Protein AF-B8MPX8-F1 (afdb_monomer_lite)

Structure (mmCIF, N/CA/C/O backbone):
data_AF-B8MPX8-F1
#
_entry.id   AF-B8MPX8-F1
#
loop_
_atom_site.group_PDB
_atom_site.id
_atom_site.type_symbol
_atom_site.label_atom_id
_atom_site.label_alt_id
_atom_site.label_comp_id
_atom_site.label_asym_id
_atom_site.label_entity_id
_atom_site.label_seq_id
_atom_site.pdbx_PDB_ins_code
_atom_site.Cartn_x
_atom_site.Cartn_y
_atom_site.Cartn_z
_atom_site.occupancy
_atom_site.B_iso_or_equiv
_atom_site.auth_seq_id
_atom_site.auth_comp_id
_atom_site.auth_asym_id
_atom_site.auth_atom_id
_atom_site.pdbx_PDB_model_num
ATOM 1 N N . MET A 1 1 ? 31.364 -13.108 2.173 1.00 37.59 1 MET A N 1
ATOM 2 C CA . MET A 1 1 ? 30.091 -12.492 1.742 1.00 37.59 1 MET A CA 1
ATOM 3 C C . MET A 1 1 ? 29.311 -12.121 2.991 1.00 37.59 1 MET A C 1
ATOM 5 O O . MET A 1 1 ? 28.757 -13.005 3.628 1.00 37.59 1 MET A O 1
ATOM 9 N N . ALA A 1 2 ? 29.372 -10.860 3.418 1.00 33.38 2 ALA A N 1
ATOM 10 C CA . ALA A 1 2 ? 28.594 -10.405 4.567 1.00 33.38 2 ALA A CA 1
ATOM 11 C C . ALA A 1 2 ? 27.165 -10.101 4.085 1.00 33.38 2 ALA A C 1
ATOM 13 O O . ALA A 1 2 ? 27.016 -9.340 3.126 1.00 33.38 2 ALA A O 1
ATOM 14 N N . PRO A 1 3 ? 26.120 -10.704 4.673 1.00 42.03 3 PRO A N 1
ATOM 15 C CA . PRO A 1 3 ? 24.756 -10.353 4.317 1.00 42.03 3 PRO A CA 1
ATOM 16 C C . PRO A 1 3 ? 24.503 -8.896 4.722 1.00 42.03 3 PRO A C 1
ATOM 18 O O . PRO A 1 3 ? 24.890 -8.459 5.804 1.00 42.03 3 PRO A O 1
ATOM 21 N N . ASN A 1 4 ? 23.884 -8.131 3.826 1.00 39.09 4 ASN A N 1
ATOM 22 C CA . ASN A 1 4 ? 23.575 -6.722 4.034 1.00 39.09 4 ASN A CA 1
ATOM 23 C C . ASN A 1 4 ? 22.586 -6.575 5.213 1.00 39.09 4 ASN A C 1
ATOM 25 O O . ASN A 1 4 ? 21.397 -6.869 5.080 1.00 39.09 4 ASN A O 1
ATOM 29 N N . ILE A 1 5 ? 23.087 -6.151 6.379 1.00 49.38 5 ILE A N 1
ATOM 30 C CA . ILE A 1 5 ? 22.344 -6.028 7.652 1.00 49.38 5 ILE A CA 1
ATOM 31 C C . ILE A 1 5 ? 21.101 -5.131 7.516 1.00 49.38 5 ILE A C 1
ATOM 33 O O . ILE A 1 5 ? 20.093 -5.367 8.187 1.00 49.38 5 ILE A O 1
ATOM 37 N N . PHE A 1 6 ? 21.120 -4.169 6.589 1.00 48.47 6 PHE A N 1
ATOM 38 C CA . PHE A 1 6 ? 19.979 -3.296 6.296 1.00 48.47 6 PHE A CA 1
ATOM 39 C C . PHE A 1 6 ? 18.751 -4.064 5.773 1.00 48.47 6 PHE A C 1
ATOM 41 O O . PHE A 1 6 ? 17.614 -3.695 6.064 1.00 48.47 6 PHE A O 1
ATOM 48 N N . ILE A 1 7 ? 18.965 -5.174 5.059 1.00 45.69 7 ILE A N 1
ATOM 49 C CA . ILE A 1 7 ? 17.889 -5.999 4.486 1.00 45.69 7 ILE A CA 1
ATOM 50 C C . ILE A 1 7 ? 17.241 -6.878 5.566 1.00 45.69 7 ILE A C 1
ATOM 52 O O . ILE A 1 7 ? 16.024 -7.068 5.565 1.00 45.69 7 ILE A O 1
ATOM 56 N N . CYS A 1 8 ? 18.022 -7.361 6.537 1.00 38.88 8 CYS A N 1
ATOM 57 C CA . CYS A 1 8 ? 17.484 -8.124 7.665 1.00 38.88 8 CYS A CA 1
ATOM 58 C C . CYS A 1 8 ? 16.626 -7.257 8.593 1.00 38.88 8 CYS A C 1
ATOM 60 O O . CYS A 1 8 ? 15.601 -7.735 9.075 1.00 38.88 8 CYS A O 1
ATOM 62 N N . LEU A 1 9 ? 16.985 -5.985 8.808 1.00 45.12 9 LEU A N 1
ATOM 63 C CA . LEU A 1 9 ? 16.204 -5.104 9.681 1.00 45.12 9 LEU A CA 1
ATOM 64 C C . LEU A 1 9 ? 14.838 -4.741 9.075 1.00 45.12 9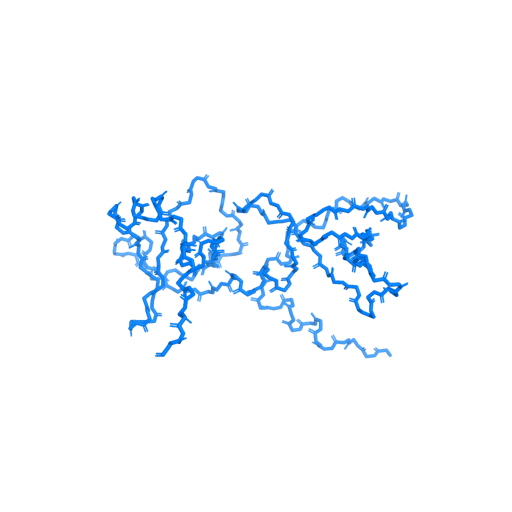 LEU A C 1
ATOM 66 O O . LEU A 1 9 ? 13.836 -4.703 9.791 1.00 45.12 9 LEU A O 1
ATOM 70 N N . ARG A 1 10 ? 14.771 -4.538 7.750 1.00 45.44 10 ARG A N 1
ATOM 71 C CA . ARG A 1 10 ? 13.519 -4.178 7.061 1.00 45.44 10 ARG A CA 1
ATOM 72 C C . ARG A 1 10 ? 12.459 -5.284 7.138 1.00 45.44 10 ARG A C 1
ATOM 74 O O . ARG A 1 10 ? 11.272 -4.994 7.269 1.00 45.44 10 ARG A O 1
ATOM 81 N N . ASN A 1 11 ? 12.887 -6.547 7.171 1.00 45.28 11 ASN A N 1
ATOM 82 C CA . ASN A 1 11 ? 11.996 -7.704 7.306 1.00 45.28 11 ASN A CA 1
ATOM 83 C C . ASN A 1 11 ? 11.374 -7.864 8.706 1.00 45.28 11 ASN A C 1
ATOM 85 O O . ASN A 1 11 ? 10.374 -8.564 8.845 1.00 45.28 11 ASN A O 1
ATOM 89 N N . VAL A 1 12 ? 11.925 -7.222 9.741 1.00 49.50 12 VAL A N 1
ATOM 90 C CA . VAL A 1 12 ? 11.424 -7.347 11.125 1.00 49.50 12 VAL A CA 1
ATOM 91 C C . VAL A 1 12 ? 10.348 -6.300 11.442 1.00 49.50 12 VAL A C 1
ATOM 93 O O . VAL A 1 12 ? 9.519 -6.508 12.327 1.00 49.50 12 VAL A O 1
ATOM 96 N N . ILE A 1 13 ? 10.318 -5.181 10.711 1.00 51.16 13 ILE A N 1
ATOM 97 C CA . ILE A 1 13 ? 9.514 -4.007 11.087 1.00 51.16 13 ILE A CA 1
ATOM 98 C C . ILE A 1 13 ? 8.131 -4.007 10.414 1.00 51.16 13 ILE A C 1
ATOM 100 O O . ILE A 1 13 ? 7.162 -3.540 11.014 1.00 51.16 13 ILE A O 1
ATOM 104 N N . CYS A 1 14 ? 7.988 -4.631 9.240 1.00 49.81 14 CYS A N 1
ATOM 105 C CA . CYS A 1 14 ? 6.704 -4.770 8.556 1.00 49.81 14 CYS A CA 1
ATOM 106 C C . CYS A 1 14 ? 6.511 -6.209 8.032 1.00 49.81 14 CYS A C 1
ATOM 108 O O . CYS A 1 14 ? 7.004 -6.526 6.950 1.00 49.81 14 CYS A O 1
ATOM 110 N N . PRO A 1 15 ? 5.705 -7.065 8.697 1.00 49.22 15 PRO A N 1
ATOM 111 C CA . PRO A 1 15 ? 5.268 -8.356 8.148 1.00 49.22 15 PRO A CA 1
ATOM 112 C C . PRO A 1 15 ? 4.426 -8.202 6.863 1.00 49.22 15 PRO A C 1
ATOM 114 O O . PRO A 1 15 ? 3.966 -9.181 6.293 1.00 49.22 15 PRO A O 1
ATOM 117 N N . LEU A 1 16 ? 4.248 -6.976 6.364 1.00 52.22 16 LEU A N 1
ATOM 118 C CA . LEU A 1 16 ? 3.676 -6.647 5.062 1.00 52.22 16 LEU A CA 1
ATOM 119 C C . LEU A 1 16 ? 4.516 -7.118 3.872 1.00 52.22 16 LEU A C 1
ATOM 121 O O . LEU A 1 16 ? 3.990 -7.238 2.773 1.00 52.22 16 LEU A O 1
ATOM 125 N N . TYR A 1 17 ? 5.798 -7.423 4.063 1.00 52.47 17 TYR A N 1
ATOM 126 C CA . TYR A 1 17 ? 6.599 -8.051 3.006 1.00 52.47 17 TYR A CA 1
ATOM 127 C C . TYR A 1 17 ? 6.330 -9.555 2.859 1.00 52.47 17 TYR A C 1
ATOM 129 O O . TYR A 1 17 ? 6.863 -10.189 1.954 1.00 52.47 17 TYR A O 1
ATOM 137 N N . TRP A 1 18 ? 5.469 -10.128 3.709 1.00 50.72 18 TRP A N 1
ATOM 138 C CA . TRP A 1 18 ? 4.997 -11.508 3.582 1.00 50.72 18 TRP A CA 1
ATOM 139 C C . TRP A 1 18 ? 3.805 -11.676 2.629 1.00 50.72 18 TRP A C 1
ATOM 141 O O . TRP A 1 18 ? 3.296 -12.792 2.509 1.00 50.72 18 TRP A O 1
ATOM 151 N N . PHE A 1 19 ? 3.351 -10.620 1.940 1.00 49.75 19 PHE A N 1
ATOM 152 C CA . PHE A 1 19 ? 2.318 -10.773 0.915 1.00 49.75 19 PHE A CA 1
ATOM 153 C C . PHE A 1 19 ? 2.881 -11.462 -0.319 1.00 49.75 19 PHE A C 1
ATOM 155 O O . PHE A 1 19 ? 3.600 -10.856 -1.103 1.00 49.75 19 PHE A O 1
ATOM 162 N N . ASP A 1 20 ? 2.527 -12.746 -0.395 1.00 48.09 20 ASP A N 1
ATOM 163 C CA . ASP A 1 20 ? 2.647 -13.695 -1.493 1.00 48.09 20 ASP A CA 1
ATOM 164 C C . ASP A 1 20 ? 3.937 -13.558 -2.298 1.00 48.09 20 ASP A C 1
ATOM 166 O O . ASP A 1 20 ? 4.070 -12.731 -3.201 1.00 48.09 20 ASP A O 1
ATOM 170 N N . LYS A 1 21 ? 4.883 -14.458 -2.009 1.00 44.72 21 LYS A N 1
ATOM 171 C CA . LYS A 1 21 ? 5.891 -14.854 -2.990 1.00 44.72 21 LYS A CA 1
ATOM 172 C C . LYS A 1 21 ? 5.115 -15.419 -4.176 1.00 44.72 21 LYS A C 1
ATOM 174 O O . LYS A 1 21 ? 4.819 -16.613 -4.195 1.00 44.72 21 LYS A O 1
ATOM 179 N N . GLY A 1 22 ? 4.711 -14.527 -5.082 1.00 41.94 22 GLY A N 1
ATOM 180 C CA . GLY A 1 22 ? 3.955 -14.848 -6.277 1.00 41.94 22 GLY A CA 1
ATOM 181 C C . GLY A 1 22 ? 4.586 -16.066 -6.924 1.00 41.94 22 GLY A C 1
ATOM 182 O O . GLY A 1 22 ? 5.813 -16.169 -6.964 1.00 41.94 22 GLY A O 1
ATOM 183 N N . THR A 1 23 ? 3.720 -17.006 -7.299 1.00 42.66 23 THR A N 1
ATOM 184 C CA . THR A 1 23 ? 3.991 -18.273 -7.982 1.00 42.66 23 THR A CA 1
ATOM 185 C C . THR A 1 23 ? 5.406 -18.325 -8.535 1.00 42.66 23 THR A C 1
ATOM 187 O O . THR A 1 23 ? 5.730 -17.545 -9.425 1.00 42.66 23 THR A O 1
ATOM 190 N N . ARG A 1 24 ? 6.249 -19.225 -8.004 1.00 44.66 24 ARG A N 1
ATOM 191 C CA . ARG A 1 24 ? 7.565 -19.536 -8.575 1.00 44.66 24 ARG A CA 1
ATOM 192 C C . ARG A 1 24 ? 7.368 -19.854 -10.053 1.00 44.66 24 ARG A C 1
ATOM 194 O O . ARG A 1 24 ? 7.011 -20.977 -10.398 1.00 44.66 24 ARG A O 1
ATOM 201 N N . VAL A 1 25 ? 7.563 -18.860 -10.909 1.00 46.19 25 VAL A N 1
ATOM 202 C CA . VAL A 1 25 ? 7.566 -19.062 -12.345 1.00 46.19 25 VAL A CA 1
ATOM 203 C C . VAL A 1 25 ? 8.901 -19.731 -12.638 1.00 46.19 25 VAL A C 1
ATOM 205 O O . VAL A 1 25 ? 9.951 -19.091 -12.664 1.00 46.19 25 VAL A O 1
ATOM 208 N N . VAL A 1 26 ? 8.872 -21.061 -12.711 1.00 40.34 26 VAL A N 1
ATOM 209 C CA . VAL A 1 26 ? 10.028 -21.880 -13.064 1.00 40.34 26 VAL A CA 1
ATOM 210 C C . VAL A 1 26 ? 10.425 -21.502 -14.486 1.00 40.34 26 VAL A C 1
ATOM 212 O O . VAL A 1 26 ? 9.693 -21.786 -15.426 1.00 40.34 26 VAL A O 1
ATOM 215 N N . GLY A 1 27 ? 11.569 -20.825 -14.603 1.00 56.03 27 GLY A N 1
ATOM 216 C CA . GLY A 1 27 ? 12.164 -20.386 -15.862 1.00 56.03 27 GLY A CA 1
ATOM 217 C C . GLY A 1 27 ? 11.410 -19.235 -16.518 1.00 56.03 27 GLY A C 1
ATOM 218 O O . GLY A 1 27 ? 10.576 -19.479 -17.373 1.00 56.03 27 GLY A O 1
ATOM 219 N N . HIS A 1 28 ? 11.709 -17.978 -16.179 1.00 55.53 28 HIS A N 1
ATOM 220 C CA . HIS A 1 28 ? 11.195 -16.854 -16.967 1.00 55.53 28 HIS A CA 1
ATOM 221 C C . HIS A 1 28 ? 12.169 -15.661 -17.002 1.00 55.53 28 HIS A C 1
ATOM 223 O O . HIS A 1 28 ? 12.736 -15.308 -15.964 1.00 55.53 28 HIS A O 1
ATOM 229 N N . PRO A 1 29 ? 12.378 -15.055 -18.188 1.00 70.62 29 PRO A N 1
ATOM 230 C CA . PRO A 1 29 ? 13.253 -13.904 -18.387 1.00 70.62 29 PRO A CA 1
ATOM 231 C C . PRO A 1 29 ? 12.745 -12.683 -17.614 1.00 70.62 29 PRO A C 1
ATOM 233 O O . PRO A 1 29 ? 11.543 -12.530 -17.390 1.00 70.62 29 PRO A O 1
ATOM 236 N N . THR A 1 30 ? 13.668 -11.803 -17.226 1.00 75.00 30 THR A N 1
ATOM 237 C CA . THR A 1 30 ? 13.348 -10.445 -16.769 1.00 75.00 30 THR A CA 1
ATOM 238 C C . THR A 1 30 ? 12.385 -9.801 -17.765 1.00 75.00 30 THR A C 1
ATOM 240 O O . THR A 1 30 ? 12.713 -9.693 -18.947 1.00 75.00 30 THR A O 1
ATOM 243 N N . LYS A 1 31 ? 11.185 -9.439 -17.301 1.00 89.06 31 LYS A N 1
ATOM 244 C CA . LYS A 1 31 ? 10.165 -8.776 -18.117 1.00 89.06 31 LYS A CA 1
ATOM 245 C C . LYS A 1 31 ? 10.194 -7.288 -17.810 1.00 89.06 31 LYS A C 1
ATOM 247 O O . LYS A 1 31 ? 10.043 -6.920 -16.645 1.00 89.06 31 LYS A O 1
ATOM 252 N N . ASP A 1 32 ? 10.318 -6.482 -18.853 1.00 93.69 32 ASP A N 1
ATOM 253 C CA . ASP A 1 32 ? 10.206 -5.031 -18.767 1.00 93.69 32 ASP A CA 1
ATOM 254 C C . ASP A 1 32 ? 8.817 -4.612 -19.272 1.00 93.69 32 ASP A C 1
ATOM 256 O O . ASP A 1 32 ? 8.303 -5.169 -20.246 1.00 93.69 32 ASP A O 1
ATOM 260 N N . GLU A 1 33 ? 8.175 -3.680 -18.575 1.00 94.38 33 GLU A N 1
ATOM 261 C CA . GLU A 1 33 ? 6.836 -3.183 -18.878 1.00 94.38 33 GLU A CA 1
ATOM 262 C C . GLU A 1 33 ? 6.748 -1.691 -18.568 1.00 94.38 33 GLU A C 1
ATOM 264 O O . GLU A 1 33 ? 7.261 -1.227 -17.554 1.00 94.38 33 GLU A O 1
ATOM 269 N N . HIS A 1 34 ? 6.098 -0.935 -19.446 1.00 96.25 34 HIS A N 1
ATOM 270 C CA . HIS A 1 34 ? 5.857 0.489 -19.244 1.00 96.25 34 HIS A CA 1
ATOM 271 C C . HIS A 1 34 ? 4.554 0.704 -18.482 1.00 96.25 34 HIS A C 1
ATOM 273 O O . HIS A 1 34 ? 3.513 0.213 -18.923 1.00 96.25 34 HIS A O 1
ATOM 279 N N . TRP A 1 35 ? 4.591 1.444 -17.375 1.00 96.38 35 TRP A N 1
ATOM 280 C CA . TRP A 1 35 ? 3.410 1.761 -16.569 1.00 96.38 35 TRP A CA 1
ATOM 281 C C . TRP A 1 35 ? 3.255 3.265 -16.388 1.00 96.38 35 TRP A C 1
ATOM 283 O O . TRP A 1 35 ? 4.230 3.963 -16.150 1.00 96.38 35 TRP A O 1
ATOM 293 N N . GLU A 1 36 ? 2.007 3.732 -16.365 1.00 95.56 36 GLU A N 1
ATOM 294 C CA . GLU A 1 36 ? 1.647 5.126 -16.055 1.00 95.56 36 GLU A CA 1
ATOM 295 C C . GLU A 1 36 ? 1.573 5.409 -14.539 1.00 95.56 36 GLU A C 1
ATOM 297 O O . GLU A 1 36 ? 1.512 6.553 -14.095 1.00 95.56 36 GLU A O 1
ATOM 302 N N . SER A 1 37 ? 1.523 4.363 -13.709 1.00 91.38 37 SER A N 1
ATOM 303 C CA . SER A 1 37 ? 1.307 4.458 -12.260 1.00 91.38 37 SER A CA 1
ATOM 304 C C . SER A 1 37 ? 2.119 3.387 -11.521 1.00 91.38 37 SER A C 1
ATOM 306 O O . SER A 1 37 ? 2.176 2.257 -12.007 1.00 91.38 37 SER A O 1
ATOM 308 N N . PRO A 1 38 ? 2.720 3.667 -10.343 1.00 90.94 38 PRO A N 1
ATOM 309 C CA . PRO A 1 38 ? 2.613 4.885 -9.521 1.00 90.94 38 PRO A CA 1
ATOM 310 C C . PRO A 1 38 ? 3.304 6.131 -10.094 1.00 90.94 38 PRO A C 1
ATOM 312 O O . PRO A 1 38 ? 2.899 7.241 -9.760 1.00 90.94 38 PRO A O 1
ATOM 315 N N . VAL A 1 39 ? 4.313 5.955 -10.946 1.00 94.69 39 VAL A N 1
ATOM 316 C CA . VAL A 1 39 ? 4.981 7.021 -11.711 1.00 94.69 39 VAL A CA 1
ATOM 317 C C . VAL A 1 39 ? 5.165 6.524 -13.148 1.00 94.69 39 VAL A C 1
ATOM 319 O O . VAL A 1 39 ? 5.564 5.362 -13.284 1.00 94.69 39 VAL A O 1
ATOM 322 N N . PRO A 1 40 ? 4.912 7.358 -14.174 1.00 96.50 40 PRO A N 1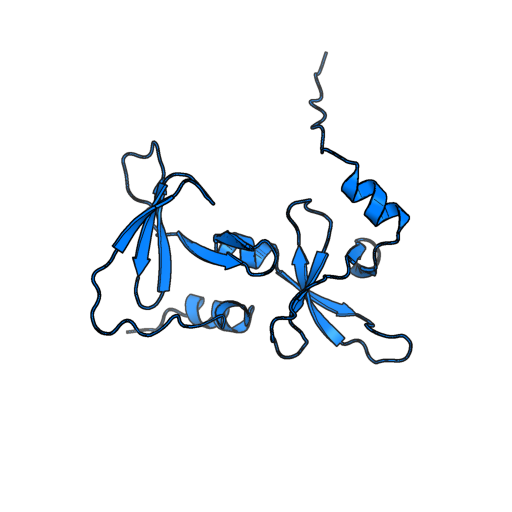
ATOM 323 C CA . PRO A 1 40 ? 5.167 7.013 -15.570 1.00 96.50 40 PRO A CA 1
ATOM 324 C C . PRO A 1 40 ? 6.620 6.592 -15.802 1.00 96.50 40 PRO A C 1
ATOM 326 O O . PRO A 1 40 ? 7.553 7.304 -15.410 1.00 96.50 40 PRO A O 1
ATOM 329 N N . GLY A 1 41 ? 6.820 5.401 -16.358 1.00 96.12 41 GLY A N 1
ATOM 330 C CA . GLY A 1 41 ? 8.153 4.861 -16.582 1.00 96.12 41 GLY A CA 1
ATOM 331 C C . GLY A 1 41 ? 8.190 3.381 -16.933 1.00 96.12 41 GLY A C 1
ATOM 332 O O . GLY A 1 41 ? 7.183 2.671 -16.953 1.00 96.12 41 GLY A O 1
ATOM 333 N N . THR A 1 42 ? 9.408 2.890 -17.142 1.00 96.25 42 THR A N 1
ATOM 334 C CA . THR A 1 42 ? 9.691 1.475 -17.374 1.00 96.25 42 THR A CA 1
ATOM 335 C C . THR A 1 42 ? 9.954 0.753 -16.055 1.00 96.25 42 THR A C 1
ATOM 337 O O . THR A 1 42 ? 10.811 1.139 -15.252 1.00 96.25 42 THR A O 1
ATOM 340 N N . TYR A 1 43 ? 9.239 -0.348 -15.854 1.00 95.94 43 TYR A N 1
ATOM 341 C CA . TYR A 1 43 ? 9.339 -1.241 -14.712 1.00 95.94 43 TYR A CA 1
ATOM 342 C C . TYR A 1 43 ? 9.885 -2.597 -15.146 1.00 95.94 43 TYR A C 1
ATOM 344 O O . TYR A 1 43 ? 9.522 -3.118 -16.194 1.00 95.94 43 TYR A O 1
ATOM 352 N N . ARG A 1 44 ? 10.722 -3.208 -14.308 1.00 93.81 44 ARG A N 1
ATOM 353 C CA . ARG A 1 44 ? 11.290 -4.543 -14.516 1.00 93.81 44 ARG A CA 1
ATOM 354 C C . ARG A 1 44 ? 10.824 -5.502 -13.436 1.00 93.81 44 ARG A C 1
ATOM 356 O O . ARG A 1 44 ? 10.912 -5.207 -12.240 1.00 93.81 44 ARG A O 1
ATOM 363 N N . TYR A 1 45 ? 10.363 -6.674 -13.850 1.00 90.50 45 TYR A N 1
ATOM 364 C CA . TYR A 1 45 ? 10.063 -7.778 -12.953 1.00 90.50 45 TYR A CA 1
ATOM 365 C C . TYR A 1 45 ? 11.320 -8.602 -12.665 1.00 90.50 45 TYR A C 1
ATOM 367 O O . TYR A 1 45 ? 11.934 -9.179 -13.566 1.00 90.50 45 TYR A O 1
ATOM 375 N N . PHE A 1 46 ? 11.662 -8.702 -11.383 1.00 86.62 46 PHE A N 1
ATOM 376 C CA . PHE A 1 46 ? 12.716 -9.569 -10.873 1.00 86.62 46 PHE A CA 1
ATOM 377 C C . PHE A 1 46 ? 12.079 -10.774 -10.162 1.00 86.62 46 PHE A C 1
ATOM 379 O O . PHE A 1 46 ? 11.393 -10.564 -9.161 1.00 86.62 46 PHE A O 1
ATOM 386 N N . PRO A 1 47 ? 12.321 -12.029 -10.587 1.00 80.56 47 PRO A N 1
ATOM 387 C CA . PRO A 1 47 ? 11.632 -13.212 -10.048 1.00 80.56 47 PRO A CA 1
ATOM 388 C C . PRO A 1 47 ? 11.642 -13.361 -8.517 1.00 80.56 47 PRO A C 1
ATOM 390 O O . PRO A 1 47 ? 10.679 -13.848 -7.936 1.00 80.56 47 PRO A O 1
ATOM 393 N N . GLU A 1 48 ? 12.702 -12.913 -7.841 1.00 77.81 48 GLU A N 1
ATOM 394 C CA . GLU A 1 48 ? 12.814 -13.004 -6.376 1.00 77.81 48 GLU A CA 1
ATOM 395 C C . GLU A 1 48 ? 12.356 -11.748 -5.628 1.00 77.81 48 GLU A C 1
ATOM 397 O O . GLU A 1 48 ? 12.165 -11.789 -4.413 1.00 77.81 48 GLU A O 1
ATOM 402 N N . ARG A 1 49 ? 12.218 -10.620 -6.331 1.00 82.44 49 ARG A N 1
ATOM 403 C CA . ARG A 1 49 ? 11.999 -9.304 -5.710 1.00 82.44 49 ARG A CA 1
ATOM 404 C C . ARG A 1 49 ? 10.689 -8.641 -6.136 1.00 82.44 49 ARG A C 1
ATOM 406 O O . ARG A 1 49 ? 10.243 -7.714 -5.470 1.00 82.44 49 ARG A O 1
ATOM 413 N N . GLY A 1 50 ? 10.068 -9.104 -7.217 1.00 8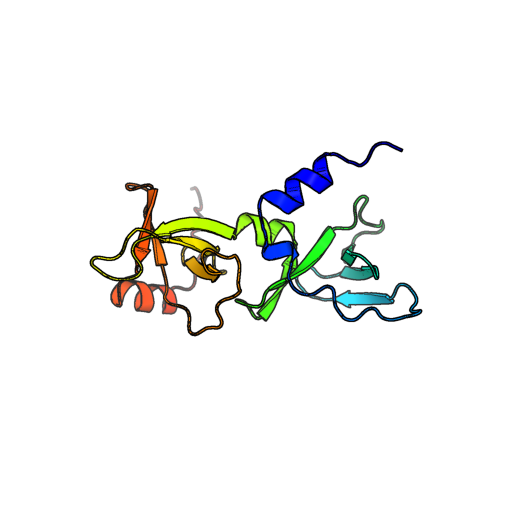8.44 50 GLY A N 1
ATOM 414 C CA . GLY A 1 50 ? 8.893 -8.490 -7.822 1.00 88.44 50 GLY A CA 1
ATOM 415 C C . GLY A 1 50 ? 9.233 -7.323 -8.751 1.00 88.44 50 GLY A C 1
ATOM 416 O O . GLY A 1 50 ? 10.343 -7.210 -9.275 1.00 88.44 50 GLY A O 1
ATOM 417 N N . TRP A 1 51 ? 8.251 -6.454 -8.966 1.00 93.00 51 TRP A N 1
ATOM 418 C CA . TRP A 1 51 ? 8.345 -5.305 -9.865 1.00 93.00 51 TRP A CA 1
ATOM 419 C C . TRP A 1 51 ? 9.150 -4.157 -9.256 1.00 93.00 51 TRP A C 1
ATOM 421 O O . TRP A 1 51 ? 9.008 -3.846 -8.073 1.00 93.00 51 TRP A O 1
ATOM 431 N N . HIS A 1 52 ? 9.996 -3.527 -10.067 1.00 94.06 52 HIS A N 1
ATOM 432 C CA . HIS A 1 52 ? 10.785 -2.355 -9.692 1.00 94.06 52 HIS A CA 1
ATOM 433 C C . HIS A 1 52 ? 10.733 -1.321 -10.809 1.00 94.06 52 HIS A C 1
ATOM 435 O O . HIS A 1 52 ? 10.817 -1.693 -11.973 1.00 94.06 52 HIS A O 1
ATOM 441 N N . LEU A 1 53 ? 10.655 -0.041 -10.462 1.00 95.00 53 LEU A N 1
ATOM 442 C CA . LEU A 1 53 ? 10.900 1.049 -11.403 1.00 95.00 53 LEU A CA 1
ATOM 443 C C . LEU A 1 53 ? 12.395 1.081 -11.733 1.00 95.00 53 LEU A C 1
ATOM 445 O O . LEU A 1 53 ? 13.208 1.126 -10.807 1.00 95.00 53 LEU A O 1
ATOM 449 N N . ILE A 1 54 ? 12.733 1.057 -13.021 1.00 96.00 54 ILE A N 1
ATOM 450 C CA . ILE A 1 54 ? 14.121 1.129 -13.502 1.00 96.00 54 ILE A CA 1
ATOM 451 C C . ILE A 1 54 ? 14.425 2.421 -14.254 1.00 96.00 54 ILE A C 1
ATOM 453 O O . ILE A 1 54 ? 15.582 2.808 -14.304 1.00 96.00 54 ILE A O 1
ATOM 457 N N . ARG A 1 55 ? 13.419 3.090 -14.823 1.00 95.94 55 ARG A N 1
ATOM 458 C CA . ARG A 1 55 ? 13.584 4.353 -15.551 1.00 95.94 55 ARG A CA 1
ATOM 459 C C . ARG A 1 55 ? 12.271 5.120 -15.546 1.00 95.94 55 ARG A C 1
ATOM 461 O O . ARG A 1 55 ? 11.230 4.497 -15.752 1.00 95.94 55 ARG A O 1
ATOM 468 N N . ARG A 1 56 ? 12.298 6.432 -15.319 1.00 95.69 56 ARG A N 1
ATOM 469 C CA . ARG A 1 56 ? 11.111 7.295 -15.446 1.00 95.69 56 ARG A CA 1
ATOM 470 C C . ARG A 1 56 ? 11.007 7.864 -16.848 1.00 95.69 56 ARG A C 1
ATOM 472 O O . ARG A 1 56 ? 12.005 7.992 -17.552 1.00 95.69 56 ARG A O 1
ATOM 479 N N . ASP A 1 57 ? 9.804 8.260 -17.224 1.00 94.44 57 ASP A N 1
ATOM 480 C CA . ASP A 1 57 ? 9.609 8.971 -18.481 1.00 94.44 57 ASP A CA 1
ATOM 481 C C . ASP A 1 57 ? 10.257 10.353 -18.434 1.00 94.44 57 ASP A C 1
ATOM 483 O O . ASP A 1 57 ? 10.037 11.126 -17.502 1.00 94.44 57 ASP A O 1
ATOM 487 N N . GLY A 1 58 ? 11.049 10.664 -19.459 1.00 90.69 58 GLY A N 1
ATOM 488 C CA . GLY A 1 58 ? 11.796 11.918 -19.562 1.00 90.69 58 GLY A CA 1
ATOM 489 C C . GLY A 1 58 ? 13.216 11.866 -18.996 1.00 90.69 58 GLY A C 1
ATOM 490 O O . GLY A 1 58 ? 13.983 12.785 -19.271 1.00 90.69 58 GLY A O 1
ATOM 491 N N . ASP A 1 59 ? 13.589 10.796 -18.288 1.00 91.50 59 ASP A N 1
ATOM 492 C CA . ASP A 1 59 ? 14.968 10.576 -17.853 1.00 91.50 59 ASP A CA 1
ATOM 493 C C . ASP A 1 59 ? 15.746 9.813 -18.944 1.00 91.50 59 ASP A C 1
ATOM 495 O O . ASP A 1 59 ? 15.281 8.800 -19.476 1.00 91.50 59 ASP A O 1
ATOM 499 N N . GLU A 1 60 ? 16.942 10.298 -19.295 1.00 87.06 60 GLU A N 1
ATOM 500 C CA . GLU A 1 60 ? 17.828 9.626 -20.264 1.00 87.06 60 GLU A CA 1
ATOM 501 C C . GLU A 1 60 ? 18.542 8.411 -19.650 1.00 87.06 60 GLU A C 1
ATOM 503 O O . GLU A 1 60 ? 18.896 7.464 -20.357 1.00 87.06 60 GLU A O 1
ATOM 508 N N . GLU A 1 61 ? 18.721 8.424 -18.328 1.00 90.44 61 GLU A N 1
ATOM 509 C CA . GLU A 1 61 ? 19.449 7.410 -17.570 1.00 90.44 61 GLU A CA 1
ATOM 510 C C . GLU A 1 61 ? 18.511 6.524 -16.740 1.00 90.44 61 GLU A C 1
ATOM 512 O O . GLU A 1 61 ? 17.423 6.927 -16.323 1.00 90.44 61 GLU A O 1
ATOM 517 N N . ASP A 1 62 ? 18.957 5.293 -16.482 1.00 90.00 62 ASP A N 1
ATOM 518 C CA . ASP A 1 62 ? 18.284 4.395 -15.546 1.00 90.00 62 ASP A CA 1
ATOM 519 C C . ASP A 1 62 ? 18.430 4.904 -14.104 1.00 90.00 62 ASP A C 1
ATOM 521 O O . ASP A 1 62 ? 19.439 5.495 -13.714 1.00 90.00 62 ASP A O 1
ATOM 525 N N . GLU A 1 63 ? 17.435 4.603 -13.274 1.00 88.44 63 GLU A N 1
ATOM 526 C CA . GLU A 1 63 ? 17.493 4.807 -11.832 1.00 88.44 63 GLU A CA 1
ATOM 527 C C . GLU A 1 63 ? 18.695 4.045 -11.261 1.00 88.44 63 GLU A C 1
ATOM 529 O O . GLU A 1 63 ? 18.764 2.815 -11.335 1.00 88.44 63 GLU A O 1
ATOM 534 N N . SER A 1 64 ? 19.619 4.785 -10.639 1.00 87.44 64 SER A N 1
ATOM 535 C CA . SER A 1 64 ? 20.816 4.230 -9.986 1.00 87.44 64 SER A CA 1
ATOM 536 C C . SER A 1 64 ? 20.469 3.097 -9.011 1.00 87.44 64 SER A C 1
ATOM 538 O O . SER A 1 64 ? 21.175 2.090 -8.916 1.00 87.44 64 SER A O 1
ATOM 540 N N . GLU A 1 65 ? 19.318 3.218 -8.341 1.00 88.94 65 GLU A N 1
ATOM 541 C CA . GLU A 1 65 ? 18.743 2.168 -7.510 1.00 88.94 65 GLU A CA 1
ATOM 542 C C . GLU A 1 65 ? 17.307 1.848 -7.956 1.00 88.94 65 GLU A C 1
ATOM 544 O O . GLU A 1 65 ? 16.400 2.659 -7.740 1.00 88.94 65 GLU A O 1
ATOM 549 N N . PRO A 1 66 ? 17.049 0.647 -8.515 1.00 91.31 66 PRO A N 1
ATOM 550 C CA . PRO A 1 66 ? 15.702 0.240 -8.887 1.00 91.31 66 PRO A CA 1
ATOM 551 C C . PRO A 1 66 ? 14.746 0.293 -7.695 1.00 91.31 66 PRO A C 1
ATOM 553 O O . PRO A 1 66 ? 14.980 -0.332 -6.654 1.00 91.31 66 PRO A O 1
ATOM 556 N N . ARG A 1 67 ? 13.629 1.008 -7.846 1.00 92.31 67 ARG A N 1
ATOM 557 C CA . ARG A 1 67 ? 12.698 1.251 -6.736 1.00 92.31 67 ARG A CA 1
ATOM 558 C C . ARG A 1 67 ? 11.608 0.179 -6.697 1.00 92.31 67 ARG A C 1
ATOM 560 O O . ARG A 1 67 ? 10.800 0.123 -7.623 1.00 92.31 67 ARG A O 1
ATOM 567 N N . PRO A 1 68 ? 11.517 -0.646 -5.639 1.00 92.38 68 PRO A N 1
ATOM 568 C CA . PRO A 1 68 ? 10.515 -1.706 -5.559 1.00 92.38 68 PRO A CA 1
ATOM 569 C C . PRO A 1 68 ? 9.093 -1.147 -5.473 1.00 92.38 68 PRO A C 1
ATOM 571 O O . PRO A 1 68 ? 8.827 -0.210 -4.708 1.00 92.38 68 PRO A O 1
ATOM 574 N N . VAL A 1 69 ? 8.167 -1.790 -6.181 1.00 92.00 69 VAL A N 1
ATOM 575 C CA . VAL A 1 69 ? 6.725 -1.543 -6.079 1.00 92.00 69 VAL A CA 1
ATOM 576 C C . VAL A 1 69 ? 5.985 -2.787 -5.604 1.00 92.00 69 VAL A C 1
ATOM 578 O O . VAL A 1 69 ? 6.361 -3.923 -5.885 1.00 92.00 69 VAL A O 1
ATOM 581 N N . VAL A 1 70 ? 4.914 -2.563 -4.851 1.00 89.69 70 VAL A N 1
ATOM 582 C CA . VAL A 1 70 ? 4.084 -3.604 -4.245 1.00 89.69 70 VAL A CA 1
ATOM 583 C C . VAL A 1 70 ? 2.619 -3.316 -4.521 1.00 89.69 70 VAL A C 1
ATOM 585 O O . VAL A 1 70 ? 2.185 -2.164 -4.490 1.00 89.69 70 VAL A O 1
ATOM 588 N N . TYR A 1 71 ? 1.840 -4.361 -4.785 1.00 89.69 71 TYR A N 1
ATOM 589 C CA . TYR A 1 71 ? 0.398 -4.214 -4.939 1.00 89.69 71 TYR A CA 1
ATOM 590 C C . TYR A 1 71 ? -0.255 -4.049 -3.564 1.00 89.69 71 TYR A C 1
ATOM 592 O O . TYR A 1 71 ? -0.201 -4.950 -2.723 1.00 89.69 71 TYR A O 1
ATOM 600 N N . CYS A 1 72 ? -0.887 -2.902 -3.319 1.00 89.75 72 CYS A N 1
ATOM 601 C CA . CYS A 1 72 ? -1.605 -2.661 -2.078 1.00 89.75 72 CYS A CA 1
ATOM 602 C C . CYS A 1 72 ? -3.058 -3.127 -2.199 1.00 89.75 72 CYS A C 1
ATOM 604 O O . CYS A 1 72 ? -3.844 -2.574 -2.963 1.00 89.75 72 CYS A O 1
ATOM 606 N N . ARG A 1 73 ? -3.434 -4.111 -1.376 1.00 89.69 73 ARG A N 1
ATOM 607 C CA . ARG A 1 73 ? -4.784 -4.701 -1.355 1.00 89.69 73 ARG A CA 1
ATOM 608 C C . ARG A 1 73 ? -5.870 -3.792 -0.769 1.00 89.69 73 ARG A C 1
ATOM 610 O O . ARG A 1 73 ? -7.038 -4.116 -0.913 1.00 89.69 73 ARG A O 1
ATOM 617 N N . ILE A 1 74 ? -5.500 -2.703 -0.091 1.00 90.25 74 ILE A N 1
ATOM 618 C CA . ILE A 1 74 ? -6.450 -1.756 0.521 1.00 90.25 74 ILE A CA 1
ATOM 619 C C . ILE A 1 74 ? -6.912 -0.722 -0.509 1.00 90.25 74 ILE A C 1
ATOM 621 O O . ILE A 1 74 ? -8.104 -0.469 -0.635 1.00 90.25 74 ILE A O 1
ATOM 625 N N . VAL A 1 75 ? -5.967 -0.145 -1.260 1.00 92.00 75 VAL A N 1
ATOM 626 C CA . VAL A 1 75 ? -6.238 0.861 -2.310 1.00 92.00 75 VAL A CA 1
ATOM 627 C C . VAL A 1 75 ? -6.260 0.268 -3.723 1.00 92.00 75 VAL A C 1
ATOM 629 O O . VAL A 1 75 ? -6.385 1.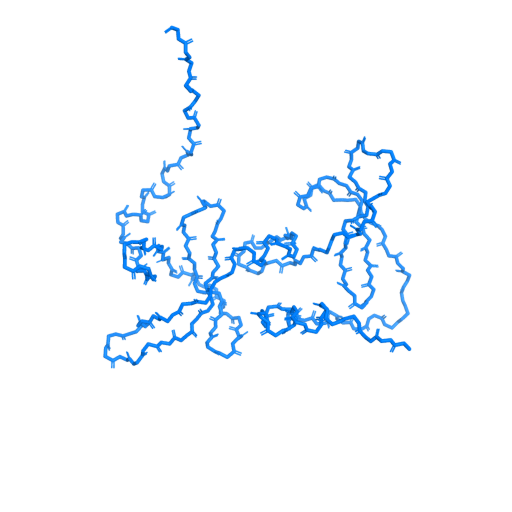001 -4.696 1.00 92.00 75 VAL A O 1
ATOM 632 N N . HIS A 1 76 ? -6.121 -1.055 -3.841 1.00 91.19 76 HIS A N 1
ATOM 633 C CA . HIS A 1 76 ? -6.206 -1.825 -5.086 1.00 91.19 76 HIS A CA 1
ATOM 634 C C . HIS A 1 76 ? -5.285 -1.357 -6.228 1.00 91.19 76 HIS A C 1
ATOM 636 O O . HIS A 1 76 ? -5.618 -1.507 -7.402 1.00 91.19 76 HIS A O 1
ATOM 642 N N . ARG A 1 77 ? -4.096 -0.839 -5.901 1.00 92.50 77 ARG A N 1
ATOM 643 C CA . ARG A 1 77 ? -3.107 -0.369 -6.885 1.00 92.50 77 ARG A CA 1
ATOM 644 C C . ARG A 1 77 ? -1.674 -0.627 -6.439 1.00 92.50 77 ARG A C 1
ATOM 646 O O . ARG A 1 77 ? -1.418 -0.854 -5.253 1.00 92.50 77 ARG A O 1
ATOM 653 N N . TYR A 1 78 ? -0.741 -0.561 -7.385 1.00 92.50 78 TYR A N 1
ATOM 654 C CA . TYR A 1 78 ? 0.686 -0.577 -7.079 1.00 92.50 78 TYR A CA 1
ATOM 655 C C . TYR A 1 78 ? 1.109 0.721 -6.387 1.00 92.50 78 TYR A C 1
ATOM 657 O O . TYR A 1 78 ? 0.710 1.814 -6.778 1.00 92.50 78 TYR A O 1
ATOM 665 N N . LEU A 1 79 ? 1.921 0.582 -5.344 1.00 93.06 79 LEU A N 1
ATOM 666 C CA . LEU A 1 79 ? 2.574 1.671 -4.626 1.00 93.06 79 LEU A CA 1
ATOM 667 C C . LEU A 1 79 ? 4.068 1.374 -4.557 1.00 93.06 79 LEU A C 1
ATOM 669 O O . LEU A 1 79 ? 4.465 0.206 -4.542 1.00 93.06 79 LEU A O 1
ATOM 673 N N . PHE A 1 80 ? 4.906 2.400 -4.422 1.00 93.69 80 PHE A N 1
ATOM 674 C CA . PHE A 1 80 ? 6.285 2.152 -4.012 1.00 93.69 80 PHE A CA 1
ATOM 675 C C . PHE A 1 80 ? 6.311 1.499 -2.635 1.00 93.69 80 PHE A C 1
ATOM 677 O O . PHE A 1 80 ? 5.542 1.863 -1.741 1.00 93.69 80 PHE A O 1
ATOM 684 N N . ALA A 1 81 ? 7.236 0.561 -2.437 1.00 90.44 81 ALA A N 1
ATOM 685 C CA . ALA A 1 81 ? 7.401 -0.098 -1.148 1.00 90.44 81 ALA A CA 1
ATOM 686 C C . ALA A 1 81 ? 7.674 0.922 -0.026 1.00 90.44 81 ALA A C 1
ATOM 688 O O . ALA A 1 81 ? 7.143 0.771 1.069 1.00 90.44 81 ALA A O 1
ATOM 689 N N . SER A 1 82 ? 8.420 1.992 -0.324 1.00 90.81 82 SER A N 1
ATOM 690 C CA . SER A 1 82 ? 8.664 3.103 0.604 1.00 90.81 82 SER A CA 1
ATOM 691 C C . SER A 1 82 ? 7.386 3.840 1.006 1.00 90.81 82 SER A C 1
ATOM 693 O O . SER A 1 82 ? 7.255 4.292 2.141 1.00 90.81 82 SER A O 1
ATOM 695 N N . ASP A 1 83 ? 6.437 3.985 0.084 1.00 92.38 83 ASP A N 1
ATOM 696 C CA . ASP A 1 83 ? 5.185 4.698 0.346 1.00 92.38 83 ASP A CA 1
ATOM 697 C C . ASP A 1 83 ? 4.222 3.814 1.130 1.00 92.38 83 ASP A C 1
ATOM 699 O O . ASP A 1 83 ? 3.551 4.289 2.046 1.00 92.38 83 ASP A O 1
ATOM 703 N N . MET A 1 84 ? 4.219 2.512 0.833 1.00 89.88 84 MET A N 1
ATOM 704 C CA . MET A 1 84 ? 3.541 1.509 1.646 1.00 89.88 84 MET A CA 1
ATOM 705 C C . MET A 1 84 ? 4.040 1.551 3.098 1.00 89.88 84 MET A C 1
ATOM 707 O O . MET A 1 84 ? 3.224 1.633 4.011 1.00 89.88 84 MET A O 1
ATOM 711 N N . GLU A 1 85 ? 5.360 1.560 3.323 1.00 88.75 85 GLU A N 1
ATOM 712 C CA . GLU A 1 85 ? 5.958 1.650 4.665 1.00 88.75 85 GLU A CA 1
ATOM 713 C C . GLU A 1 85 ? 5.539 2.927 5.401 1.00 88.75 85 GLU A C 1
ATOM 715 O O . GLU A 1 85 ? 5.075 2.856 6.536 1.00 88.75 85 GLU A O 1
ATOM 720 N N . LYS A 1 86 ? 5.634 4.094 4.750 1.00 91.62 86 LYS A N 1
ATOM 721 C CA . LYS A 1 86 ? 5.263 5.389 5.355 1.00 91.62 86 LYS A CA 1
ATOM 722 C C . LYS A 1 86 ? 3.797 5.447 5.787 1.00 91.62 86 LYS A C 1
ATOM 724 O O . LYS A 1 86 ? 3.479 6.082 6.795 1.00 91.62 86 LYS A O 1
ATOM 729 N N . ARG A 1 87 ? 2.917 4.792 5.027 1.00 93.50 87 ARG A N 1
ATOM 730 C CA . ARG A 1 87 ? 1.473 4.735 5.286 1.00 93.50 87 ARG A CA 1
ATOM 731 C C . ARG A 1 87 ? 1.093 3.702 6.340 1.00 93.50 87 ARG A C 1
ATOM 733 O O . ARG A 1 87 ? -0.060 3.695 6.755 1.00 93.50 87 ARG A O 1
ATOM 740 N N . CYS A 1 88 ? 2.012 2.843 6.777 1.00 91.50 88 CYS A N 1
ATOM 741 C CA . CYS A 1 88 ? 1.724 1.783 7.736 1.00 91.50 88 CYS A CA 1
ATOM 742 C C . CYS A 1 88 ? 2.226 2.130 9.141 1.00 91.50 88 CYS A C 1
ATOM 744 O O . CYS A 1 88 ? 3.393 2.463 9.329 1.00 91.50 88 CYS A O 1
ATOM 746 N N . ARG A 1 89 ? 1.358 2.027 10.157 1.00 90.81 89 ARG A N 1
ATOM 747 C CA . ARG A 1 89 ? 1.725 2.288 11.561 1.00 90.81 89 ARG A CA 1
ATOM 748 C C . ARG A 1 89 ? 1.047 1.339 12.533 1.00 90.81 89 ARG A C 1
ATOM 750 O O . ARG A 1 89 ? -0.151 1.086 12.443 1.00 90.81 89 ARG A O 1
ATOM 757 N N . TYR A 1 90 ? 1.808 0.837 13.501 1.00 90.25 90 TYR A N 1
ATOM 758 C CA . TYR A 1 90 ? 1.251 0.034 14.584 1.00 90.25 90 TYR A CA 1
ATOM 759 C C . TYR A 1 90 ? 0.673 0.915 15.683 1.00 90.25 90 TYR A C 1
ATOM 761 O O . TYR A 1 90 ? 1.385 1.743 16.244 1.00 90.25 90 TYR A O 1
ATOM 769 N N . HIS A 1 91 ? -0.573 0.648 16.068 1.00 91.56 91 HIS A N 1
ATOM 770 C CA . HIS A 1 91 ? -1.178 1.220 17.269 1.00 91.56 91 HIS A CA 1
ATOM 771 C C . HIS A 1 91 ? -1.923 0.153 18.067 1.00 91.56 91 HIS A C 1
ATOM 773 O O . HIS A 1 91 ? -2.408 -0.841 17.522 1.00 91.56 91 HIS A O 1
ATOM 779 N N . ARG A 1 92 ? -1.992 0.358 19.384 1.00 91.62 92 ARG A N 1
ATOM 780 C CA . ARG A 1 92 ? -2.829 -0.435 20.285 1.00 91.62 92 ARG A CA 1
ATOM 781 C C . ARG A 1 92 ? -4.171 0.263 20.435 1.00 91.62 92 ARG A C 1
ATOM 783 O O . ARG A 1 92 ? -4.200 1.430 20.807 1.00 91.62 92 ARG A O 1
ATOM 790 N N . VAL A 1 93 ? -5.257 -0.442 20.134 1.00 90.56 93 VAL A N 1
ATOM 791 C CA . VAL A 1 93 ? -6.617 0.108 20.212 1.00 90.56 93 VAL A CA 1
ATOM 792 C C . VAL A 1 93 ? -7.591 -0.881 20.831 1.00 90.56 93 VAL A C 1
ATOM 794 O O . VAL A 1 93 ? -7.447 -2.096 20.684 1.00 90.56 93 VAL A O 1
ATOM 797 N N . HIS A 1 94 ? -8.629 -0.351 21.472 1.00 88.69 94 HIS A N 1
ATOM 798 C CA . HIS A 1 94 ? -9.780 -1.135 21.900 1.00 88.69 94 HIS A CA 1
ATOM 799 C C . HIS A 1 94 ? -10.734 -1.338 20.714 1.00 88.69 94 HIS A C 1
ATOM 801 O O . HIS A 1 94 ? -11.417 -0.424 20.242 1.00 88.69 94 HIS A O 1
ATOM 807 N N . LEU A 1 95 ? -10.761 -2.560 20.180 1.00 85.00 95 LEU A N 1
ATOM 808 C CA . LEU A 1 95 ? -11.660 -2.921 19.076 1.00 85.00 95 LEU A CA 1
ATOM 809 C C . LEU A 1 95 ? -13.099 -3.155 19.547 1.00 85.00 95 LEU A C 1
ATOM 811 O O . LEU A 1 95 ? -14.042 -2.981 18.771 1.00 85.00 95 LEU A O 1
ATOM 815 N N . ARG A 1 96 ? -13.283 -3.541 20.806 1.00 83.88 96 ARG A N 1
ATOM 816 C CA . ARG A 1 96 ? -14.583 -3.721 21.452 1.00 83.88 96 ARG A CA 1
ATOM 817 C C . ARG A 1 96 ? -14.482 -3.225 22.886 1.00 83.88 96 ARG A C 1
ATOM 819 O O . ARG A 1 96 ? -13.427 -3.378 23.504 1.00 83.88 96 ARG A O 1
ATOM 826 N N . ASP A 1 97 ? -15.566 -2.651 23.386 1.00 78.81 97 ASP A N 1
ATOM 827 C CA . ASP A 1 97 ? -15.623 -2.168 24.761 1.00 78.81 97 ASP A CA 1
ATOM 828 C C . ASP A 1 97 ? -15.424 -3.339 25.729 1.00 78.81 97 ASP A C 1
ATOM 830 O O . ASP A 1 97 ? -15.951 -4.434 25.518 1.00 78.81 97 ASP A O 1
ATOM 834 N N . GLY A 1 98 ? -14.587 -3.130 26.745 1.00 79.12 98 GLY A N 1
ATOM 835 C CA . GLY A 1 98 ? -14.229 -4.157 27.727 1.00 79.12 98 GLY A CA 1
ATOM 836 C C . GLY A 1 98 ? -13.195 -5.194 27.267 1.00 79.12 98 GLY A C 1
ATOM 837 O O . GLY A 1 98 ? -12.831 -6.055 28.061 1.00 79.12 98 GLY A O 1
ATOM 838 N N . GLN A 1 99 ? -12.690 -5.136 26.027 1.00 84.88 99 GLN A N 1
ATOM 839 C CA . GLN A 1 99 ? -11.561 -5.976 25.599 1.00 84.88 99 GLN A CA 1
ATOM 840 C C . GLN A 1 99 ? -10.218 -5.290 25.834 1.00 84.88 99 GLN A C 1
ATOM 842 O O . GLN A 1 99 ? -10.116 -4.067 25.752 1.00 84.88 99 GLN A O 1
ATOM 847 N N . GLU A 1 100 ? -9.168 -6.082 26.048 1.00 87.19 100 GLU A N 1
ATOM 848 C CA . GLU A 1 100 ? -7.801 -5.568 26.106 1.00 87.19 100 GLU A CA 1
ATOM 849 C C . GLU A 1 100 ? -7.390 -4.881 24.788 1.00 87.19 100 GLU A C 1
ATOM 851 O O . GLU A 1 100 ? -7.838 -5.283 23.703 1.00 87.19 100 GLU A O 1
ATOM 856 N N . PRO A 1 101 ? -6.522 -3.854 24.849 1.00 89.50 101 PRO A N 1
ATOM 857 C CA . PRO A 1 101 ? -6.023 -3.188 23.657 1.00 89.50 101 PRO A CA 1
ATOM 858 C C . PRO A 1 101 ? -5.282 -4.171 22.744 1.00 89.50 101 PRO A C 1
ATOM 860 O O . PRO A 1 101 ? -4.290 -4.788 23.136 1.00 89.50 101 PRO A O 1
ATOM 863 N N . GLN A 1 102 ? -5.698 -4.261 21.483 1.00 89.62 102 GLN A N 1
ATOM 864 C CA . GLN A 1 102 ? -5.034 -5.101 20.489 1.00 89.62 102 GLN A CA 1
ATOM 865 C C . GLN A 1 102 ? -4.065 -4.271 19.652 1.00 89.62 102 GLN A C 1
ATOM 867 O O . GLN A 1 102 ? -4.412 -3.196 19.157 1.00 89.62 102 GLN A O 1
ATOM 872 N N . LYS A 1 103 ? -2.842 -4.782 19.463 1.00 90.62 103 LYS A N 1
ATOM 873 C CA . LYS A 1 103 ? -1.874 -4.206 18.521 1.00 90.62 103 LYS A CA 1
ATOM 874 C C . LYS A 1 103 ? -2.349 -4.508 17.101 1.00 90.62 103 LYS A C 1
ATOM 876 O O . LYS A 1 103 ? -2.373 -5.668 16.714 1.00 90.62 103 LYS A O 1
ATOM 881 N N . CYS A 1 104 ? -2.696 -3.477 16.344 1.00 90.19 104 CYS A N 1
ATOM 882 C CA . CYS A 1 104 ? -3.144 -3.589 14.958 1.00 90.19 104 CYS A CA 1
ATOM 883 C C . CYS A 1 104 ? -2.242 -2.754 14.046 1.00 90.19 104 CYS A C 1
ATOM 885 O O . CYS A 1 104 ? -1.633 -1.780 14.503 1.00 9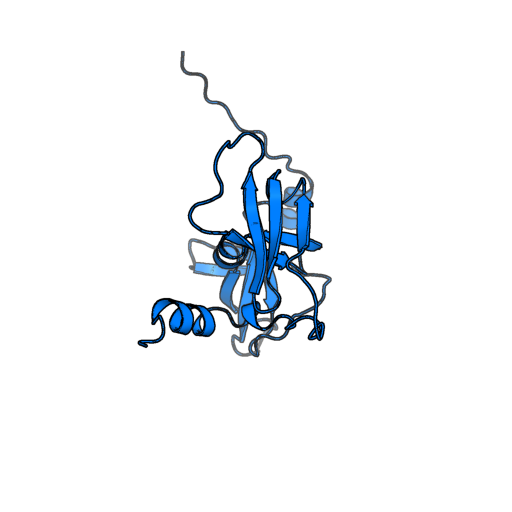0.19 104 CYS A O 1
ATOM 887 N N . LEU A 1 105 ? -2.162 -3.124 12.767 1.00 91.56 105 LEU A N 1
ATOM 888 C CA . LEU A 1 105 ? -1.441 -2.344 11.763 1.00 91.56 105 LEU A CA 1
ATOM 889 C C . LEU A 1 105 ? -2.428 -1.493 10.970 1.00 91.56 105 LEU A C 1
ATOM 891 O O . LEU A 1 105 ? -3.292 -2.005 10.249 1.00 91.56 105 LEU A O 1
ATOM 895 N N . PHE A 1 106 ? -2.286 -0.187 11.132 1.00 93.69 106 PHE A N 1
ATOM 896 C CA . PHE A 1 106 ? -3.077 0.810 10.441 1.00 93.69 106 PHE A CA 1
ATOM 897 C C . PHE A 1 106 ? -2.422 1.186 9.117 1.00 93.69 106 PHE A C 1
ATOM 899 O O . PHE A 1 106 ? -1.198 1.238 9.032 1.00 93.69 106 PHE A O 1
ATOM 906 N N . PHE A 1 107 ? -3.245 1.482 8.117 1.00 94.38 107 PHE A N 1
ATOM 907 C CA . PHE A 1 107 ? -2.862 2.002 6.812 1.00 94.38 107 PHE A CA 1
ATOM 908 C C . PHE A 1 107 ? -3.527 3.359 6.579 1.00 94.38 107 PHE A C 1
ATOM 910 O O . PHE A 1 107 ? -4.741 3.478 6.749 1.00 94.38 107 PHE A O 1
ATOM 917 N N . GLN A 1 108 ? -2.752 4.361 6.183 1.00 95.25 108 GLN A N 1
ATOM 918 C CA . GLN A 1 108 ? -3.243 5.690 5.834 1.00 95.25 108 GLN A CA 1
ATOM 919 C C . GLN A 1 108 ? -3.734 5.730 4.382 1.00 95.25 108 GLN A C 1
ATOM 921 O O . GLN A 1 108 ? -3.009 5.352 3.453 1.00 95.25 108 GLN A O 1
ATOM 926 N N . LEU A 1 109 ? -4.965 6.200 4.189 1.00 94.62 109 LEU A N 1
ATOM 927 C CA . LEU A 1 109 ? -5.569 6.380 2.873 1.00 94.62 109 LEU A CA 1
ATOM 928 C C . LEU A 1 109 ? -4.971 7.591 2.141 1.00 94.62 109 LEU A C 1
ATOM 930 O O . LEU A 1 109 ? -4.150 8.338 2.672 1.00 94.62 109 LEU A O 1
ATOM 934 N N . ASP A 1 110 ? -5.369 7.759 0.882 1.00 92.81 110 ASP A N 1
ATOM 935 C CA . ASP A 1 110 ? -4.847 8.810 0.000 1.00 92.81 110 ASP A CA 1
ATOM 936 C C . ASP A 1 110 ? -5.206 10.231 0.436 1.00 92.81 110 ASP A C 1
ATOM 938 O O . ASP A 1 110 ? -4.512 11.170 0.059 1.00 92.81 110 ASP A O 1
ATOM 942 N N . ASP A 1 111 ? -6.244 10.387 1.254 1.00 89.88 111 ASP A N 1
ATOM 943 C CA . ASP A 1 111 ? -6.650 11.680 1.805 1.00 89.88 111 ASP A CA 1
ATOM 944 C C . ASP A 1 111 ? -5.658 12.241 2.840 1.00 89.88 111 ASP A C 1
ATOM 946 O O . ASP A 1 111 ? -5.747 13.403 3.227 1.00 89.88 111 ASP A O 1
ATOM 950 N N . GLY A 1 112 ? -4.689 11.436 3.286 1.00 89.50 112 GLY A N 1
ATOM 951 C CA . GLY A 1 112 ? -3.637 11.866 4.199 1.00 89.50 112 GLY A CA 1
ATOM 952 C C . GLY A 1 112 ? -4.084 12.038 5.652 1.00 89.50 112 GLY A C 1
ATOM 953 O O . GLY A 1 112 ? -3.265 12.422 6.488 1.00 89.50 112 GLY A O 1
ATOM 954 N N . PHE A 1 113 ? -5.327 11.709 6.013 1.00 90.00 113 PHE A N 1
ATOM 955 C CA . PHE A 1 113 ? -5.798 11.805 7.403 1.00 90.00 113 PHE A CA 1
ATOM 956 C C . PHE A 1 113 ? -6.634 10.610 7.863 1.00 90.00 113 PHE A C 1
ATOM 958 O O . PHE A 1 113 ? -6.662 10.331 9.066 1.00 90.00 113 PHE A O 1
ATOM 965 N N . THR A 1 114 ? -7.264 9.877 6.946 1.00 94.19 114 THR A N 1
ATOM 966 C CA . THR A 1 114 ? -8.018 8.672 7.276 1.00 94.19 114 THR A CA 1
ATOM 967 C C . THR A 1 114 ? -7.090 7.477 7.380 1.00 94.19 114 THR A C 1
ATOM 969 O O . THR A 1 114 ? -6.252 7.216 6.516 1.00 94.19 114 THR A O 1
ATOM 972 N N . TRP A 1 115 ? -7.286 6.701 8.437 1.00 95.62 115 TRP A N 1
ATOM 973 C CA . TRP A 1 115 ? -6.601 5.445 8.679 1.00 95.62 115 TRP A CA 1
ATOM 974 C C . TRP A 1 115 ? -7.594 4.288 8.691 1.00 95.62 115 TRP A C 1
ATOM 976 O O . TRP A 1 115 ? -8.745 4.429 9.104 1.00 95.62 115 TRP A O 1
ATOM 986 N N . VAL A 1 116 ? -7.137 3.114 8.276 1.00 95.06 116 VAL A N 1
ATOM 987 C CA . VAL A 1 116 ? -7.901 1.865 8.340 1.00 95.06 116 VAL A CA 1
ATOM 988 C C . VAL A 1 116 ? -7.057 0.766 8.955 1.00 95.06 116 VAL A C 1
ATOM 990 O O . VAL A 1 116 ? -5.839 0.765 8.811 1.00 95.06 116 VAL A O 1
ATOM 993 N N . ILE A 1 117 ? -7.685 -0.196 9.625 1.00 93.94 117 ILE A N 1
ATOM 994 C CA . ILE A 1 117 ? -6.972 -1.384 10.100 1.00 93.94 117 ILE A CA 1
ATOM 995 C C . ILE A 1 117 ? -6.877 -2.374 8.942 1.00 93.94 117 ILE A C 1
ATOM 997 O O . ILE A 1 117 ? -7.875 -2.983 8.562 1.00 93.94 117 ILE A O 1
ATOM 1001 N N . GLY A 1 118 ? -5.675 -2.514 8.387 1.00 90.00 118 GLY A N 1
ATOM 1002 C CA . GLY A 1 118 ? -5.410 -3.419 7.272 1.00 90.00 118 GLY A CA 1
ATOM 1003 C C . GLY A 1 118 ? -4.986 -4.818 7.708 1.00 90.00 118 GLY A C 1
ATOM 1004 O O . GLY A 1 118 ? -5.194 -5.775 6.964 1.00 90.00 118 GLY A O 1
ATOM 1005 N N . TRP A 1 119 ? -4.398 -4.949 8.904 1.00 89.88 119 TRP A N 1
ATOM 1006 C CA . TRP A 1 119 ? -3.896 -6.227 9.412 1.00 89.88 119 TRP A CA 1
ATOM 1007 C C . TRP A 1 119 ? -4.158 -6.416 10.901 1.00 89.88 119 TRP A C 1
ATOM 1009 O O . TRP A 1 119 ? -4.106 -5.465 11.688 1.00 89.88 119 TRP A O 1
ATOM 1019 N N . ASP A 1 120 ? -4.420 -7.671 11.269 1.00 85.69 120 ASP A N 1
ATOM 1020 C CA . ASP A 1 120 ? -4.620 -8.088 12.654 1.00 85.69 120 ASP A CA 1
ATOM 1021 C C . ASP A 1 120 ? -3.297 -8.136 13.444 1.00 85.69 120 ASP A C 1
ATOM 1023 O O . ASP A 1 120 ? -2.203 -7.915 12.916 1.00 85.69 120 ASP A O 1
ATOM 1027 N N . SER A 1 121 ? -3.387 -8.454 14.736 1.00 83.69 121 SER A N 1
ATOM 1028 C CA . SER A 1 121 ? -2.229 -8.581 15.632 1.00 83.69 121 SER A CA 1
ATOM 1029 C C . SER A 1 121 ? -1.238 -9.680 15.242 1.00 83.69 121 SER A C 1
ATOM 1031 O O . SER A 1 121 ? -0.104 -9.679 15.718 1.00 83.69 121 SER A O 1
ATOM 1033 N N . ARG A 1 122 ? -1.645 -10.601 14.363 1.00 82.94 122 ARG A N 1
ATOM 1034 C CA . ARG A 1 122 ? -0.821 -11.684 13.819 1.00 82.94 122 ARG A CA 1
ATOM 1035 C C . ARG A 1 122 ? -0.235 -11.328 12.449 1.00 82.94 122 ARG A C 1
ATOM 1037 O O . ARG A 1 122 ? 0.418 -12.173 11.845 1.00 82.94 122 ARG A O 1
ATOM 1044 N N . GLY A 1 123 ? -0.476 -10.114 11.948 1.00 78.62 123 GLY A N 1
ATOM 1045 C CA . GLY A 1 123 ? -0.032 -9.664 10.630 1.00 78.62 123 GLY A CA 1
ATOM 1046 C C . GLY A 1 123 ? -0.861 -10.221 9.470 1.00 78.62 123 GLY A C 1
ATOM 1047 O O . GLY A 1 123 ? -0.448 -10.104 8.318 1.00 78.62 123 GLY A O 1
ATOM 1048 N N . ARG A 1 124 ? -2.028 -10.826 9.728 1.00 85.12 124 ARG A N 1
ATOM 1049 C CA . ARG A 1 124 ? -2.911 -11.317 8.663 1.00 85.12 124 ARG A CA 1
ATOM 1050 C C . ARG A 1 124 ? -3.723 -10.165 8.096 1.00 85.12 124 ARG A C 1
ATOM 1052 O O . ARG A 1 124 ? -4.270 -9.361 8.847 1.00 85.12 124 ARG A O 1
ATOM 1059 N N . PHE A 1 125 ? -3.814 -10.114 6.771 1.00 86.31 125 PHE A N 1
ATOM 1060 C CA . PHE A 1 125 ? -4.615 -9.113 6.075 1.00 86.31 125 PHE A CA 1
ATOM 1061 C C . PHE A 1 125 ? -6.098 -9.257 6.416 1.00 86.31 125 PHE A C 1
ATOM 1063 O O . PHE A 1 125 ? -6.649 -10.357 6.364 1.00 86.31 125 PHE A O 1
ATOM 1070 N N . ILE A 1 126 ? -6.732 -8.130 6.720 1.00 88.00 126 ILE A N 1
ATOM 1071 C CA . ILE A 1 126 ? -8.165 -8.020 6.959 1.00 88.00 126 ILE A CA 1
ATOM 1072 C C . ILE A 1 126 ? -8.791 -7.461 5.673 1.00 88.00 126 ILE A C 1
ATOM 1074 O O . ILE A 1 126 ? -8.490 -6.326 5.295 1.00 88.00 126 ILE A O 1
ATOM 1078 N N . PRO A 1 127 ? -9.630 -8.234 4.963 1.00 87.62 127 PRO A N 1
ATOM 1079 C CA . PRO A 1 127 ? -10.379 -7.706 3.832 1.00 87.62 127 PRO A CA 1
ATOM 1080 C C . PRO A 1 127 ? -11.456 -6.723 4.312 1.00 87.62 127 PRO A C 1
ATOM 1082 O O . PRO A 1 127 ? -11.991 -6.864 5.413 1.00 87.62 127 PRO A O 1
ATOM 1085 N N . GLY A 1 128 ? -11.761 -5.724 3.483 1.00 84.56 128 GLY A N 1
ATOM 1086 C CA . GLY A 1 128 ? -12.810 -4.741 3.761 1.00 84.56 128 GLY A CA 1
ATOM 1087 C C . GLY A 1 128 ? -14.225 -5.348 3.829 1.00 84.56 128 GLY A C 1
ATOM 1088 O O . GLY A 1 128 ? -14.412 -6.524 3.510 1.00 84.56 128 GLY A O 1
ATOM 1089 N N . PRO A 1 129 ? -15.240 -4.552 4.222 1.00 87.88 129 PRO A N 1
ATOM 1090 C CA . PRO A 1 129 ? -15.223 -3.091 4.348 1.00 87.88 129 PRO A CA 1
ATOM 1091 C C . PRO A 1 129 ? -14.450 -2.582 5.572 1.00 87.88 129 PRO A C 1
ATOM 1093 O O . PRO A 1 129 ? -14.526 -3.141 6.666 1.00 87.88 129 PRO A O 1
ATOM 1096 N N . TYR A 1 130 ? -13.705 -1.492 5.385 1.00 90.44 130 TYR A N 1
ATOM 1097 C CA . TYR A 1 130 ? -12.855 -0.928 6.429 1.00 90.44 130 TYR A CA 1
ATOM 1098 C C . TYR A 1 130 ? -13.601 0.081 7.297 1.00 90.44 130 TYR A C 1
ATOM 1100 O O . TYR A 1 130 ? -14.215 1.021 6.799 1.00 90.44 130 TYR A O 1
ATOM 1108 N N . ARG A 1 131 ? -13.475 -0.069 8.619 1.00 90.06 131 ARG A N 1
ATOM 1109 C CA . ARG A 1 131 ? -13.841 0.995 9.560 1.00 90.06 131 ARG A CA 1
ATOM 1110 C C . ARG A 1 131 ? -12.778 2.088 9.517 1.00 90.06 131 ARG A C 1
ATOM 1112 O O . ARG A 1 131 ? -11.591 1.770 9.607 1.00 90.06 131 ARG A O 1
ATOM 1119 N N . LYS A 1 132 ? -13.213 3.344 9.417 1.00 93.56 132 LYS A N 1
ATOM 1120 C CA . LYS A 1 132 ? -12.336 4.516 9.372 1.00 93.56 132 LYS A CA 1
ATOM 1121 C C . LYS A 1 132 ? -11.929 4.978 10.769 1.00 93.56 132 LYS A C 1
ATOM 1123 O O . LYS A 1 132 ? -12.716 4.968 11.719 1.00 93.56 132 LYS A O 1
ATOM 1128 N N . TRP A 1 133 ? -10.678 5.390 10.866 1.00 94.56 133 TRP A N 1
ATOM 1129 C CA . TRP A 1 133 ? -10.033 5.906 12.061 1.00 94.56 133 TRP A CA 1
ATOM 1130 C C . TRP A 1 133 ? -9.331 7.212 11.723 1.00 94.56 133 TRP A C 1
ATOM 1132 O O . TRP A 1 133 ? -8.942 7.446 10.580 1.00 94.56 133 TRP A O 1
ATOM 1142 N N . CYS A 1 134 ? -9.132 8.047 12.727 1.00 93.50 134 CYS A N 1
ATOM 1143 C CA . CYS A 1 134 ? -8.266 9.209 12.646 1.00 93.50 134 CYS A CA 1
ATOM 1144 C C . CYS A 1 134 ? -7.223 9.138 13.757 1.00 93.50 134 CYS A C 1
ATOM 1146 O O . CYS A 1 134 ? -7.451 8.584 14.838 1.00 93.50 134 CYS A O 1
ATOM 1148 N N . TYR A 1 135 ? -6.052 9.684 13.453 1.00 92.88 135 TYR A N 1
ATOM 1149 C CA . TYR A 1 135 ? -4.977 9.787 14.420 1.00 92.88 135 TYR A CA 1
ATOM 1150 C C . TYR A 1 135 ? -5.169 11.048 15.256 1.00 92.88 135 TYR A C 1
ATOM 1152 O O . TYR A 1 135 ? -5.108 12.161 14.731 1.00 92.88 135 TYR A O 1
ATOM 1160 N N . ASP A 1 136 ? -5.398 10.864 16.550 1.00 90.44 136 ASP A N 1
ATOM 1161 C CA . ASP A 1 136 ? -5.450 11.948 17.514 1.00 90.44 136 ASP A CA 1
ATOM 1162 C C . ASP A 1 136 ? -4.021 12.306 17.940 1.00 90.44 136 ASP A C 1
ATOM 1164 O O . ASP A 1 136 ? -3.322 11.511 18.574 1.00 90.44 136 ASP A O 1
ATOM 1168 N N . LYS A 1 137 ? -3.575 13.504 17.553 1.00 88.94 137 LYS A N 1
ATOM 1169 C CA . LYS A 1 137 ? -2.229 14.000 17.862 1.00 88.94 137 LYS A CA 1
ATOM 1170 C C . LYS A 1 137 ? -2.066 14.373 19.333 1.00 88.94 137 LYS A C 1
ATOM 1172 O O . LYS A 1 137 ? -0.942 14.334 19.815 1.00 88.94 137 LYS A O 1
ATOM 1177 N N . GLU A 1 138 ? -3.146 14.726 20.026 1.00 90.06 138 GLU A N 1
ATOM 1178 C CA . GLU A 1 138 ? -3.089 15.146 21.428 1.00 90.06 138 GLU A CA 1
ATOM 1179 C C . GLU A 1 138 ? -2.877 13.929 22.324 1.00 90.06 138 GLU A C 1
ATOM 1181 O O . GLU A 1 138 ? -1.950 13.882 23.129 1.00 90.06 138 GLU A O 1
ATOM 1186 N N . ASN A 1 139 ? -3.688 12.895 22.105 1.00 87.25 139 ASN A N 1
ATOM 1187 C CA . ASN A 1 139 ? -3.624 11.659 22.879 1.00 87.25 139 ASN A CA 1
ATOM 1188 C C . ASN A 1 139 ? -2.644 10.630 22.297 1.00 87.25 139 ASN A C 1
ATOM 1190 O O . ASN A 1 139 ? -2.455 9.569 22.886 1.00 87.25 139 ASN A O 1
ATOM 1194 N N . MET A 1 140 ? -2.045 10.907 21.131 1.00 87.81 140 MET A N 1
ATOM 1195 C CA . MET A 1 140 ? -1.173 9.988 20.383 1.00 87.81 140 MET A CA 1
ATOM 1196 C C . MET A 1 140 ? -1.817 8.608 20.149 1.00 87.81 140 MET A C 1
ATOM 1198 O O . MET A 1 140 ? -1.148 7.569 20.131 1.00 87.81 140 MET A O 1
ATOM 1202 N N . THR A 1 141 ? -3.141 8.587 19.983 1.00 90.06 141 THR A N 1
ATOM 1203 C CA . THR A 1 141 ? -3.948 7.368 19.862 1.00 90.06 141 THR A CA 1
ATOM 1204 C C . THR A 1 141 ? -4.769 7.376 18.580 1.00 90.06 141 THR A C 1
ATOM 1206 O O . THR A 1 141 ? -5.059 8.411 17.986 1.00 90.06 141 THR A O 1
ATOM 1209 N N . MET A 1 142 ? -5.137 6.182 18.120 1.00 92.81 142 MET A N 1
ATOM 1210 C CA . MET A 1 142 ? -6.089 6.030 17.025 1.00 92.81 142 MET A CA 1
ATOM 1211 C C . MET A 1 142 ? -7.500 6.035 17.605 1.00 92.81 142 MET A C 1
ATOM 1213 O O . MET A 1 142 ? -7.824 5.183 18.437 1.00 92.81 142 MET A O 1
ATOM 1217 N N . ARG A 1 143 ? -8.350 6.948 17.131 1.00 91.56 143 ARG A N 1
ATOM 1218 C CA . ARG A 1 143 ? -9.774 7.000 17.485 1.00 91.56 143 ARG A CA 1
ATOM 1219 C C . ARG A 1 143 ? -10.642 6.686 16.275 1.00 91.56 143 ARG A C 1
ATOM 1221 O O . ARG A 1 143 ? -10.243 6.902 15.132 1.00 91.56 143 ARG A O 1
ATOM 1228 N N . ARG A 1 144 ? -11.839 6.152 16.515 1.00 90.88 144 ARG A N 1
ATOM 1229 C CA . ARG A 1 144 ? -12.809 5.936 15.435 1.00 90.88 144 ARG A CA 1
ATOM 1230 C C . ARG A 1 144 ? -13.292 7.284 14.920 1.00 90.88 144 ARG A C 1
ATOM 1232 O O . ARG A 1 144 ? -13.539 8.188 15.720 1.00 90.88 144 ARG A O 1
ATOM 1239 N N . MET A 1 145 ? -13.438 7.392 13.603 1.00 89.00 145 MET A N 1
ATOM 1240 C CA . MET A 1 145 ? -14.110 8.548 13.022 1.00 89.00 145 MET A CA 1
ATOM 1241 C C . MET A 1 145 ? -15.586 8.532 13.403 1.00 89.00 145 MET A C 1
ATOM 1243 O O . MET A 1 145 ? -16.226 7.478 13.444 1.00 89.00 145 MET A O 1
ATOM 1247 N N . THR A 1 146 ? -16.114 9.714 13.690 1.00 84.25 146 THR A N 1
ATOM 1248 C CA . THR A 1 146 ? -17.555 9.920 13.846 1.00 84.25 146 THR A CA 1
ATOM 1249 C C . THR A 1 146 ? -18.233 9.944 12.474 1.00 84.25 146 THR A C 1
ATOM 1251 O O . THR A 1 146 ? -17.594 10.204 11.455 1.00 84.25 146 THR A O 1
ATOM 1254 N N . SER A 1 147 ? -19.544 9.704 12.422 1.00 76.12 147 SER A N 1
ATOM 1255 C CA . SER A 1 147 ? -20.312 9.743 11.165 1.00 76.12 147 SER A CA 1
ATOM 1256 C C . SER A 1 147 ? -20.269 11.113 10.470 1.00 76.12 147 SER A C 1
ATOM 1258 O O . SER A 1 147 ? -20.294 11.186 9.241 1.00 76.12 147 SER A O 1
ATOM 1260 N N . TYR A 1 148 ? -20.170 12.198 11.244 1.00 70.62 148 TYR A N 1
ATOM 1261 C CA . TYR A 1 148 ? -20.027 13.560 10.727 1.00 70.62 148 TYR A CA 1
ATOM 1262 C C . TYR A 1 148 ? -18.680 13.768 10.018 1.00 70.62 148 TYR A C 1
ATOM 1264 O O . TYR A 1 148 ? -18.631 14.317 8.916 1.00 70.62 148 TYR A O 1
ATOM 1272 N N . GLU A 1 149 ? -17.588 13.287 10.617 1.00 74.62 149 GLU A N 1
ATOM 1273 C CA . GLU A 1 149 ? -16.247 13.340 10.020 1.00 74.62 149 GLU A CA 1
ATOM 1274 C C . GLU A 1 149 ? -16.156 12.474 8.762 1.00 74.62 149 GLU A C 1
ATOM 1276 O O . GLU A 1 149 ? -15.566 12.897 7.773 1.00 74.62 149 GLU A O 1
ATOM 1281 N N . ASP A 1 150 ? -16.799 11.303 8.769 1.00 69.56 150 ASP A N 1
ATOM 1282 C CA . ASP A 1 150 ? -16.870 10.406 7.612 1.00 69.56 150 ASP A CA 1
ATOM 1283 C C . ASP A 1 150 ? -17.572 11.079 6.412 1.00 69.56 150 ASP A C 1
ATOM 1285 O O . ASP A 1 150 ? -17.095 11.035 5.276 1.00 69.56 150 ASP A O 1
ATOM 1289 N N . SER A 1 151 ? -18.659 11.807 6.687 1.00 63.41 151 SER A N 1
ATOM 1290 C CA . SER A 1 151 ? -19.419 12.563 5.679 1.00 63.41 151 SER A CA 1
ATOM 1291 C C . SER A 1 151 ? -18.650 13.789 5.166 1.00 63.41 151 SER A C 1
ATOM 1293 O O . SER A 1 151 ? -18.658 14.094 3.972 1.00 63.41 151 SER A O 1
ATOM 1295 N N . SER A 1 152 ? -17.936 14.481 6.057 1.00 61.66 152 SER A N 1
ATOM 1296 C CA . SER A 1 152 ? -17.131 15.665 5.721 1.00 61.66 152 SER A CA 1
ATOM 1297 C C . SER A 1 152 ? -15.896 15.295 4.893 1.00 61.66 152 SER A C 1
ATOM 1299 O O . SER A 1 152 ? -15.537 16.008 3.954 1.00 61.66 152 SER A O 1
ATOM 1301 N N . ALA A 1 153 ? -15.288 14.143 5.190 1.00 58.28 153 ALA A N 1
ATOM 1302 C CA . ALA A 1 153 ? -14.208 13.553 4.407 1.00 58.28 153 ALA A CA 1
ATOM 1303 C C . ALA A 1 153 ? -14.661 13.187 2.984 1.00 58.28 153 ALA A C 1
ATOM 1305 O O . ALA A 1 153 ? -13.916 13.401 2.034 1.00 58.28 153 ALA A O 1
ATOM 1306 N N . ALA A 1 154 ? -15.895 12.699 2.817 1.00 57.69 154 ALA A N 1
ATOM 1307 C CA . ALA A 1 154 ? -16.458 12.406 1.498 1.00 57.69 154 ALA A CA 1
ATOM 1308 C C . ALA A 1 154 ? -16.748 13.667 0.655 1.00 57.69 154 ALA A C 1
ATOM 1310 O O . ALA A 1 154 ? -16.825 13.576 -0.568 1.00 57.69 154 ALA A O 1
ATOM 1311 N N . THR A 1 155 ? -16.896 14.833 1.293 1.00 53.91 155 THR A N 1
ATOM 1312 C CA . THR A 1 155 ? -17.358 16.077 0.646 1.00 53.91 155 THR A CA 1
ATOM 1313 C C . THR A 1 155 ? -16.228 17.080 0.382 1.00 53.91 155 THR A C 1
ATOM 1315 O O . THR A 1 155 ? -16.457 18.094 -0.269 1.00 53.91 155 THR A O 1
ATOM 1318 N N . SER A 1 156 ? -15.002 16.830 0.856 1.00 41.72 156 SER A N 1
ATOM 1319 C CA . SER A 1 156 ? -13.911 17.812 0.780 1.00 41.72 156 SER A CA 1
ATOM 1320 C C . SER A 1 156 ? -12.931 17.509 -0.363 1.00 41.72 156 SER A C 1
ATOM 1322 O O . SER A 1 156 ? -11.996 16.732 -0.162 1.00 41.72 156 SER A O 1
ATOM 1324 N N . PRO A 1 157 ? -13.057 18.137 -1.552 1.00 44.38 157 PRO A N 1
ATOM 1325 C CA . PRO A 1 157 ? -11.934 18.265 -2.467 1.00 44.38 157 PRO A CA 1
ATOM 1326 C C . PRO A 1 157 ? -10.945 19.259 -1.850 1.00 44.38 157 PRO A C 1
ATOM 1328 O O . PRO A 1 157 ? -11.283 20.404 -1.556 1.00 44.38 157 PRO A O 1
ATOM 1331 N N . MET A 1 158 ? -9.721 18.806 -1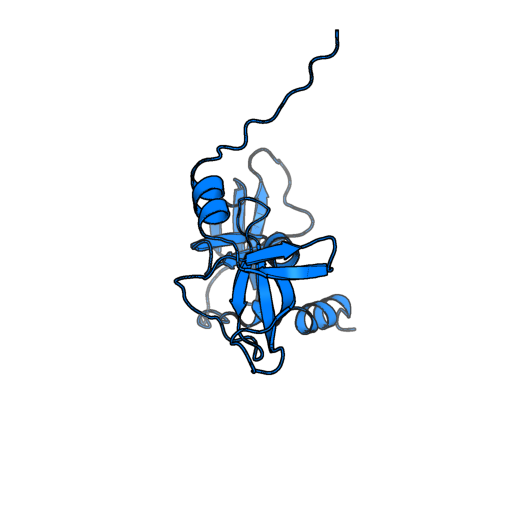.603 1.00 42.28 158 MET A N 1
ATOM 1332 C CA . MET A 1 158 ? -8.653 19.602 -1.004 1.00 42.28 158 MET A CA 1
ATOM 1333 C C . MET A 1 158 ? -8.238 20.728 -1.968 1.00 42.28 158 MET A C 1
ATOM 1335 O O . MET A 1 158 ? -7.355 20.556 -2.802 1.00 42.28 158 MET A O 1
ATOM 1339 N N . THR A 1 159 ? -8.895 21.888 -1.890 1.00 40.03 159 THR A N 1
ATOM 1340 C CA . THR A 1 159 ? -8.464 23.100 -2.594 1.00 40.03 159 THR A CA 1
ATOM 1341 C C . THR A 1 159 ? -7.258 23.687 -1.872 1.00 40.03 159 THR A C 1
ATOM 1343 O O . THR A 1 159 ? -7.377 24.245 -0.778 1.00 40.03 159 THR A O 1
ATOM 1346 N N . SER A 1 160 ? -6.089 23.556 -2.492 1.00 39.91 160 SER A N 1
ATOM 1347 C CA . SER A 1 160 ? -4.854 24.235 -2.110 1.00 39.91 160 SER A CA 1
ATOM 1348 C C . SER A 1 160 ? -5.090 25.747 -2.018 1.00 39.91 160 SER A C 1
ATOM 1350 O O . SER A 1 160 ? -5.331 26.404 -3.028 1.00 39.91 160 SER A O 1
ATOM 1352 N N . ARG A 1 161 ? -5.015 26.322 -0.811 1.00 39.03 161 ARG A N 1
ATOM 1353 C CA . ARG A 1 161 ? -4.917 27.779 -0.636 1.00 39.03 161 ARG A CA 1
ATOM 1354 C C . ARG A 1 161 ? -3.510 28.212 -1.043 1.00 39.03 161 ARG A C 1
ATOM 1356 O O . ARG A 1 161 ? -2.584 28.141 -0.242 1.00 39.03 161 ARG A O 1
ATOM 1363 N N . THR A 1 162 ? -3.355 28.667 -2.281 1.00 40.06 162 THR A N 1
ATOM 1364 C CA . THR A 1 162 ? -2.254 29.549 -2.682 1.00 40.06 162 THR A CA 1
ATOM 1365 C C . THR A 1 162 ? -2.415 30.879 -1.952 1.00 40.06 162 THR A C 1
ATOM 1367 O O . THR A 1 162 ? -3.353 31.632 -2.208 1.00 40.06 162 THR A O 1
ATOM 1370 N N . SER A 1 163 ? -1.525 31.150 -1.002 1.00 39.25 163 SER A N 1
ATOM 1371 C CA . SER A 1 163 ? -1.350 32.471 -0.404 1.00 39.25 163 SER A CA 1
ATOM 1372 C C . SER A 1 163 ? -0.596 33.362 -1.390 1.00 39.25 163 SER A C 1
ATOM 1374 O O . SER A 1 163 ? 0.618 33.229 -1.542 1.00 39.25 163 SER A O 1
ATOM 1376 N N . SER A 1 164 ? -1.317 34.253 -2.063 1.00 41.12 164 SER A N 1
ATOM 1377 C CA . SER A 1 164 ? -0.732 35.368 -2.807 1.00 41.12 164 SER A CA 1
ATOM 1378 C C . SER A 1 164 ? -0.404 36.488 -1.821 1.00 41.12 164 SER A C 1
ATOM 1380 O O . SER A 1 164 ? -1.291 36.978 -1.123 1.00 41.12 164 SER A O 1
ATOM 1382 N N . VAL A 1 165 ? 0.873 36.850 -1.748 1.00 44.00 165 VAL A N 1
ATOM 1383 C CA . VAL A 1 165 ? 1.373 38.046 -1.062 1.00 44.00 165 VAL A CA 1
ATOM 1384 C C . VAL A 1 165 ? 1.087 39.256 -1.953 1.00 44.00 165 VAL A C 1
ATOM 1386 O O . VAL A 1 165 ? 1.362 39.201 -3.153 1.00 44.00 165 VAL A O 1
ATOM 1389 N N . ALA A 1 166 ? 0.560 40.326 -1.363 1.00 44.56 166 ALA A N 1
ATOM 1390 C CA . ALA A 1 166 ? 0.629 41.689 -1.876 1.00 44.56 166 ALA A CA 1
ATOM 1391 C C . ALA A 1 166 ? 0.992 42.611 -0.710 1.00 44.56 166 ALA A C 1
ATOM 1393 O O . ALA A 1 166 ? 0.434 42.385 0.390 1.00 44.56 166 ALA A O 1
#

Secondary structure (DSSP, 8-state):
----HHHHHHHHH-GGGGS------SS-PPEEEEESSSSSEEEEEETTTEEEEEEETT-SS--SSPEEEEEETTTTEEEEHHHHHHHEEEEEE-SSTTSPPEEEEEEE-TTSSEEEEEE-TTS-B-PSSPPEEEEETTTTEEEEPPHHHHHHHHH-----------

Radius of gyration: 19.43 Å; chains: 1; bounding box: 50×64×48 Å

pLDDT: mean 78.14, std 19.87, range [33.38, 96.5]

Foldseek 3Di:
DDPDVVVVVVCVPAVVVVPDLDPQPPDDDWDWDADPPPAGAIWTQDSRQGIWGFGHPPDPHTDPDTFDWDQDLVVRGIDTPVLQVVQWDWAFDDPDPPDGTFTFIWGHDPLRFWIWGQAGSVNDGDHDPTFIWGQDPVVRHIDGDDPVRVVVSVVDDPDDPDDDDD

Sequence (166 aa):
MAPNIFICLRNVICPLYWFDKGTRVVGHPTKDEHWESPVPGTYRYFPERGWHLIRRDGDEEDESEPRPVVYCRIVHRYLFASDMEKRCRYHRVHLRDGQEPQKCLFFQLDDGFTWVIGWDSRGRFIPGPYRKWCYDKENMTMRRMTSYEDSSAATSPMTSRTSSVA

Organism: Talaromyces stipitatus (strain ATCC 10500 / CBS 375.48 / QM 6759 / NRRL 1006) (NCBI:txid441959)